Protein AF-A0A850ME07-F1 (afdb_monomer_lite)

pLDDT: mean 73.72, std 20.16, range [36.59, 96.06]

Foldseek 3Di:
DDDPDPFDQDQDDDLDDPVLLVVQFWAPQFDFPPDPSVVVVVVSQVVSLVVLVVVDDPDDQFDDWDADPVDNQKIKTWGADPVRDIDIWIWGHDRPPPLFGIAIGPDDDPPADCHDPPDDDPNPPRVVCRVPRDNVRRDDPSSNSVSVSNSSSCVVSVDDPPPPPPPPPPDD

Sequence (172 aa):
MDEPFNIKFTRGPILGTWDFIMEVPLFLTVARVGKKGWKERLKEELEKIEYLKKLKKENVFFTEIEQDKENPRIFYVKWLSEDGKKNKFLIRLPMRYPFVPPIAEEYYYGKYSFYSYADSGRVACLDKINNRWNKEGRHGIAHFLAMLGYYTALARYSVNIRTKYRRRSKRK

Secondary structure (DSSP, 8-state):
-PPP-------------THHHHHSPPPS----TTSTTHHHHHHHHHHHHHHHHHT-SS--S-SEEEE-SS-TTEEEEEEE-TTS-EEEEEEEPPTTTTSS--EEES-EETTEE---TTSSS--SSHHHHHHHS-TTTT--HHHHHHHHHHHHHHHHHS--------------

Structure (mmCIF, N/CA/C/O backbone):
data_AF-A0A850ME07-F1
#
_entry.id   AF-A0A850ME07-F1
#
loop_
_atom_site.group_PDB
_atom_site.id
_atom_site.type_symbol
_atom_site.label_atom_id
_atom_site.label_alt_id
_atom_site.label_comp_id
_atom_site.label_asym_id
_atom_site.label_entity_id
_atom_site.label_seq_id
_atom_site.pdbx_PDB_ins_code
_atom_site.Cartn_x
_atom_site.Cartn_y
_atom_site.Cartn_z
_atom_site.occupancy
_atom_site.B_iso_or_equiv
_atom_site.auth_seq_id
_atom_site.auth_comp_id
_atom_site.auth_asym_id
_atom_site.auth_atom_id
_atom_site.pdbx_PDB_model_num
ATOM 1 N N . MET A 1 1 ? 19.677 -10.027 -49.580 1.00 42.16 1 MET A N 1
ATOM 2 C CA . MET A 1 1 ? 19.880 -10.765 -48.320 1.00 42.16 1 MET A CA 1
ATOM 3 C C . MET A 1 1 ? 19.452 -9.840 -47.196 1.00 42.16 1 MET A C 1
ATOM 5 O O . MET A 1 1 ? 20.070 -8.797 -47.033 1.00 42.16 1 MET A O 1
ATOM 9 N N . ASP A 1 2 ? 18.331 -10.135 -46.538 1.00 40.94 2 ASP A N 1
ATOM 10 C CA . ASP A 1 2 ? 17.856 -9.365 -45.384 1.00 40.94 2 ASP A CA 1
ATOM 11 C C . ASP A 1 2 ? 18.649 -9.803 -44.139 1.00 40.94 2 ASP A C 1
ATOM 13 O O . ASP A 1 2 ? 18.750 -10.997 -43.860 1.00 40.94 2 ASP A O 1
ATOM 17 N N . GLU A 1 3 ? 19.250 -8.855 -43.415 1.00 42.69 3 GLU A N 1
ATOM 18 C CA . GLU A 1 3 ? 19.951 -9.147 -42.158 1.00 42.69 3 GLU A CA 1
ATOM 19 C C . GLU A 1 3 ? 18.962 -9.675 -41.101 1.00 42.69 3 GLU A C 1
ATOM 21 O O . GLU A 1 3 ? 17.895 -9.077 -40.907 1.00 42.69 3 GLU A O 1
ATOM 26 N N . PRO A 1 4 ? 19.296 -10.759 -40.378 1.00 44.66 4 PRO A N 1
ATOM 27 C CA . PRO A 1 4 ? 18.440 -11.277 -39.324 1.00 44.66 4 PRO A CA 1
ATOM 28 C C . PRO A 1 4 ? 18.314 -10.254 -38.189 1.00 44.66 4 PRO A C 1
ATOM 30 O O . PRO A 1 4 ? 19.298 -9.711 -37.683 1.00 44.66 4 PRO A O 1
ATOM 33 N N . PHE A 1 5 ? 17.071 -9.993 -37.781 1.00 45.09 5 PHE A N 1
ATOM 34 C CA . PHE A 1 5 ? 16.737 -9.148 -36.638 1.00 45.09 5 PHE A CA 1
ATOM 35 C C . PHE A 1 5 ? 17.479 -9.629 -35.387 1.00 45.09 5 PHE A C 1
ATOM 37 O O . PHE A 1 5 ? 17.132 -10.649 -34.796 1.00 45.09 5 PHE A O 1
ATOM 44 N N . ASN A 1 6 ? 18.485 -8.872 -34.950 1.00 37.75 6 ASN A N 1
ATOM 45 C CA . ASN A 1 6 ? 19.241 -9.205 -33.750 1.00 37.75 6 ASN A CA 1
ATOM 46 C C . ASN A 1 6 ? 18.493 -8.685 -32.507 1.00 37.75 6 ASN A C 1
ATOM 48 O O . ASN A 1 6 ? 18.720 -7.568 -32.035 1.00 37.75 6 ASN A O 1
ATOM 52 N N . ILE A 1 7 ? 17.522 -9.466 -32.025 1.00 44.28 7 ILE A N 1
ATOM 53 C CA . ILE A 1 7 ? 16.767 -9.174 -30.800 1.00 44.28 7 ILE A CA 1
ATOM 54 C C . ILE A 1 7 ? 17.599 -9.654 -29.605 1.00 44.28 7 ILE A C 1
ATOM 56 O O . ILE A 1 7 ? 17.664 -10.848 -29.320 1.00 44.28 7 ILE A O 1
ATOM 60 N N . LYS A 1 8 ? 18.223 -8.728 -28.869 1.00 36.62 8 LYS A N 1
ATOM 61 C CA . LYS A 1 8 ? 18.837 -9.048 -27.572 1.00 36.62 8 LYS A CA 1
ATOM 62 C C . LYS A 1 8 ? 17.757 -9.109 -26.492 1.00 36.62 8 LYS A C 1
ATOM 64 O O . LYS A 1 8 ? 17.274 -8.077 -26.032 1.00 36.62 8 LYS A O 1
ATOM 69 N N . PHE A 1 9 ? 17.401 -10.318 -26.068 1.00 42.66 9 PHE A N 1
ATOM 70 C CA . PHE A 1 9 ? 16.590 -10.540 -24.872 1.00 42.66 9 PHE A CA 1
ATOM 71 C C . PHE A 1 9 ? 17.474 -10.425 -23.628 1.00 42.66 9 PHE A C 1
ATOM 73 O O . PHE A 1 9 ? 18.025 -11.410 -23.146 1.00 42.66 9 PHE A O 1
ATOM 80 N N . THR A 1 10 ? 17.622 -9.222 -23.086 1.00 41.44 10 THR A N 1
ATOM 81 C CA . THR A 1 10 ? 18.162 -9.061 -21.732 1.00 41.44 10 THR A CA 1
ATOM 82 C C . THR A 1 10 ? 17.050 -9.363 -20.734 1.00 41.44 10 THR A C 1
ATOM 84 O O . THR A 1 10 ? 16.183 -8.522 -20.496 1.00 41.44 10 THR A O 1
ATOM 87 N N . ARG A 1 11 ? 17.047 -10.576 -20.170 1.00 41.38 11 ARG A N 1
ATOM 88 C CA . ARG A 1 11 ? 16.267 -10.874 -18.964 1.00 41.38 11 ARG A CA 1
ATOM 89 C C . ARG A 1 11 ? 16.916 -10.112 -17.815 1.00 41.38 11 ARG A C 1
ATOM 91 O O . ARG A 1 11 ? 18.077 -10.357 -17.505 1.00 41.38 11 ARG A O 1
ATOM 98 N N . GLY A 1 12 ? 16.207 -9.151 -17.238 1.00 46.88 12 GLY A N 1
ATOM 99 C CA . GLY A 1 12 ? 16.676 -8.545 -15.999 1.00 46.88 12 GLY A CA 1
ATOM 100 C C . GLY A 1 12 ? 16.488 -9.460 -14.795 1.00 46.88 12 GLY A C 1
ATOM 101 O O . GLY A 1 12 ? 15.903 -10.539 -14.936 1.00 46.88 12 GLY A O 1
ATOM 102 N N . PRO A 1 13 ? 16.976 -9.045 -13.616 1.00 45.44 13 PRO A N 1
ATOM 103 C CA . PRO A 1 13 ? 16.799 -9.802 -12.387 1.00 45.44 13 PRO A CA 1
ATOM 104 C C . PRO A 1 13 ? 15.314 -10.065 -12.109 1.00 45.44 13 PRO A C 1
ATOM 106 O O . PRO A 1 13 ? 14.451 -9.205 -12.306 1.00 45.44 13 PRO A O 1
ATOM 109 N N . ILE A 1 14 ? 15.017 -11.281 -11.652 1.00 49.00 14 ILE A N 1
ATOM 110 C CA . ILE A 1 14 ? 13.676 -11.672 -11.220 1.00 49.00 14 ILE A CA 1
ATOM 111 C C . ILE A 1 14 ? 13.391 -10.922 -9.916 1.00 49.00 14 ILE A C 1
ATOM 113 O O . ILE A 1 14 ? 13.929 -11.262 -8.870 1.00 49.00 14 ILE A O 1
ATOM 117 N N . LEU A 1 15 ? 12.550 -9.889 -9.981 1.00 48.41 15 LEU A N 1
ATOM 118 C CA . LEU A 1 15 ? 12.171 -9.074 -8.817 1.00 48.41 15 LEU A CA 1
ATOM 119 C C . LEU A 1 15 ? 11.097 -9.744 -7.926 1.00 48.41 15 LEU A C 1
ATOM 121 O O . LEU A 1 15 ? 10.699 -9.167 -6.918 1.00 48.41 15 LEU A O 1
ATOM 125 N N . GLY A 1 16 ? 10.641 -10.950 -8.289 1.00 51.03 16 GLY A N 1
ATOM 126 C CA . GLY A 1 16 ? 9.691 -11.782 -7.538 1.00 51.03 16 GLY A CA 1
ATOM 127 C C . GLY A 1 16 ? 8.732 -12.558 -8.452 1.00 51.03 16 GLY A C 1
ATOM 128 O O . GLY A 1 16 ? 8.445 -12.125 -9.571 1.00 51.03 16 GLY A O 1
ATOM 129 N N . THR A 1 17 ? 8.234 -13.709 -7.994 1.00 59.34 17 THR A N 1
ATOM 130 C CA . THR A 1 17 ? 7.110 -14.418 -8.632 1.00 59.34 17 THR A CA 1
ATOM 131 C C . THR A 1 17 ? 5.780 -13.815 -8.178 1.00 59.34 17 THR A C 1
ATOM 133 O O . THR A 1 17 ? 5.709 -13.136 -7.155 1.00 59.34 17 THR A O 1
ATOM 136 N N . TRP A 1 18 ? 4.703 -14.035 -8.940 1.00 61.22 18 TRP A N 1
ATOM 137 C CA . TRP A 1 18 ? 3.360 -13.592 -8.534 1.00 61.22 18 TRP A CA 1
ATOM 138 C C . TRP A 1 18 ? 2.947 -14.180 -7.173 1.00 61.22 18 TRP A C 1
ATOM 140 O O . TRP A 1 18 ? 2.211 -13.540 -6.425 1.00 61.22 18 TRP A O 1
ATOM 150 N N . ASP A 1 19 ? 3.479 -15.353 -6.830 1.00 62.22 19 ASP A N 1
ATOM 151 C CA . ASP A 1 19 ? 3.210 -16.066 -5.580 1.00 62.22 19 ASP A CA 1
ATOM 152 C C . ASP A 1 19 ? 3.585 -15.241 -4.341 1.00 62.22 19 ASP A C 1
ATOM 154 O O . ASP A 1 19 ? 2.871 -15.282 -3.346 1.00 62.22 19 ASP A O 1
ATOM 158 N N . PHE A 1 20 ? 4.596 -14.372 -4.442 1.00 65.88 20 PHE A N 1
ATOM 159 C CA . PHE A 1 20 ? 4.983 -13.445 -3.373 1.00 65.88 20 PHE A CA 1
ATOM 160 C C . PHE A 1 20 ? 3.845 -12.498 -2.945 1.00 65.88 20 PHE A C 1
AT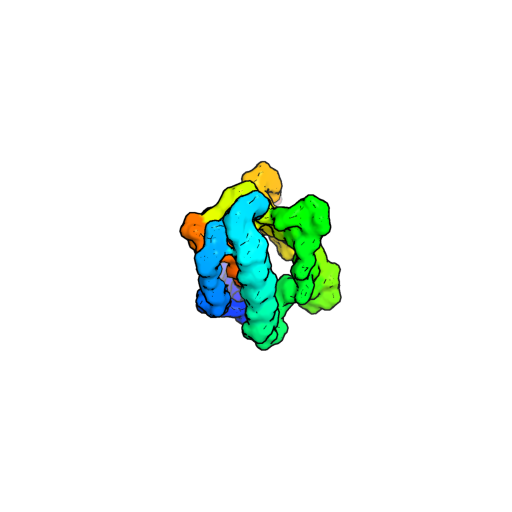OM 162 O O . PHE A 1 20 ? 3.754 -12.090 -1.791 1.00 65.88 20 PHE A O 1
ATOM 169 N N . ILE A 1 21 ? 2.942 -12.138 -3.863 1.00 68.62 21 ILE A N 1
ATOM 170 C CA . ILE A 1 21 ? 1.772 -11.304 -3.538 1.00 68.62 21 ILE A CA 1
ATOM 171 C C . ILE A 1 21 ? 0.756 -12.095 -2.702 1.00 68.62 21 ILE A C 1
ATOM 173 O O . ILE A 1 21 ? 0.038 -11.496 -1.904 1.00 68.62 21 ILE A O 1
ATOM 177 N N . MET A 1 22 ? 0.716 -13.420 -2.869 1.00 71.25 22 MET A N 1
ATOM 178 C CA . MET A 1 22 ? -0.153 -14.334 -2.122 1.00 71.25 22 MET A CA 1
ATOM 179 C C . MET A 1 22 ? 0.424 -14.702 -0.747 1.00 71.25 22 MET A C 1
ATOM 181 O O . MET A 1 22 ? -0.315 -15.197 0.098 1.00 71.25 22 MET A O 1
ATOM 185 N N . GLU A 1 23 ? 1.714 -14.448 -0.504 1.00 81.50 23 GLU A N 1
ATOM 186 C CA . GLU A 1 23 ? 2.346 -14.652 0.807 1.00 81.50 23 GLU A CA 1
ATOM 187 C C . GLU A 1 23 ? 1.898 -13.613 1.840 1.00 81.50 23 GLU A C 1
ATOM 189 O O . GLU A 1 23 ? 1.930 -13.885 3.039 1.00 81.50 23 GLU A O 1
ATOM 194 N N . VAL A 1 24 ? 1.458 -12.427 1.401 1.00 85.75 24 VAL A N 1
ATOM 195 C CA . VAL A 1 24 ? 0.889 -11.428 2.311 1.00 85.75 24 VAL A CA 1
ATOM 196 C C . VAL A 1 24 ? -0.457 -11.949 2.825 1.00 85.75 24 VAL A C 1
ATOM 198 O O . VAL A 1 24 ? -1.367 -12.167 2.023 1.00 85.75 24 VAL A O 1
ATOM 201 N N . PRO A 1 25 ? -0.638 -12.117 4.149 1.00 90.75 25 PRO A N 1
ATOM 202 C CA . PRO A 1 25 ? -1.899 -12.601 4.684 1.00 90.75 25 PRO A CA 1
ATOM 203 C C . PRO A 1 25 ? -3.047 -11.645 4.359 1.00 90.75 25 PRO A C 1
ATOM 205 O O . PRO A 1 25 ? -2.905 -10.419 4.441 1.00 90.75 25 PRO A O 1
ATOM 208 N N . LEU A 1 26 ? -4.215 -12.207 4.055 1.00 93.62 26 LEU A N 1
ATOM 209 C CA . LEU A 1 26 ? -5.429 -11.431 3.824 1.00 93.62 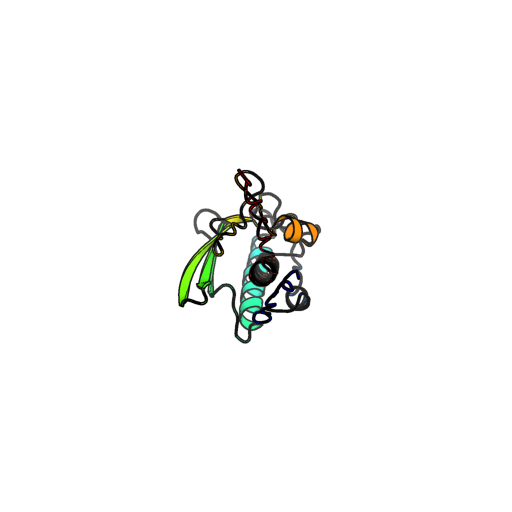26 LEU A CA 1
ATOM 210 C C . LEU A 1 26 ? -5.857 -10.661 5.080 1.00 93.62 26 LEU A C 1
ATOM 212 O O . LEU A 1 26 ? -5.583 -11.049 6.218 1.00 93.62 26 LEU A O 1
ATOM 216 N N . PHE A 1 27 ? -6.542 -9.541 4.868 1.00 94.12 27 PHE A N 1
ATOM 217 C CA . PHE A 1 27 ? -7.110 -8.743 5.950 1.00 94.12 27 PHE A CA 1
ATOM 218 C C . PHE A 1 27 ? -8.375 -9.395 6.502 1.00 94.12 27 PHE A C 1
ATOM 220 O O . PHE A 1 27 ? -9.253 -9.789 5.730 1.00 94.12 27 PHE A O 1
ATOM 227 N N . LEU A 1 28 ? -8.467 -9.469 7.831 1.00 94.69 28 LEU A N 1
ATOM 228 C CA . LEU A 1 28 ? -9.651 -9.978 8.525 1.00 94.69 28 LEU A CA 1
ATOM 229 C C . LEU A 1 28 ? -10.673 -8.856 8.694 1.00 94.69 28 LEU A C 1
ATOM 231 O O . LEU A 1 28 ? -11.848 -9.013 8.363 1.00 94.69 28 LEU A O 1
ATOM 235 N N . THR A 1 29 ? -10.210 -7.691 9.143 1.00 94.00 29 THR A N 1
ATOM 236 C CA . THR A 1 29 ? -11.058 -6.514 9.301 1.00 94.00 29 THR A CA 1
ATOM 237 C C . THR A 1 29 ? -11.322 -5.870 7.943 1.00 94.00 29 THR A C 1
ATOM 239 O O . THR A 1 29 ? -10.391 -5.482 7.237 1.00 94.00 29 THR A O 1
ATOM 242 N N . VAL A 1 30 ? -12.589 -5.676 7.576 1.00 95.50 30 VAL A N 1
ATOM 243 C CA . VAL A 1 30 ? -12.986 -4.924 6.373 1.00 95.50 30 VAL A CA 1
ATOM 244 C C . VAL A 1 30 ? -13.679 -3.636 6.802 1.00 95.50 30 VAL A C 1
ATOM 246 O O . VAL A 1 30 ? -14.859 -3.624 7.139 1.00 95.50 30 VAL A O 1
ATOM 249 N N . ALA A 1 31 ? -12.937 -2.528 6.793 1.00 95.38 31 ALA A N 1
ATOM 250 C CA . ALA A 1 31 ? -13.447 -1.223 7.205 1.00 95.38 31 ALA A CA 1
ATOM 251 C C . ALA A 1 31 ? -12.929 -0.102 6.300 1.00 95.38 31 ALA A C 1
ATOM 253 O O . ALA A 1 31 ? -11.786 -0.122 5.847 1.00 95.38 31 ALA A O 1
ATOM 254 N N . ARG A 1 32 ? -13.780 0.901 6.057 1.00 94.50 32 ARG A N 1
ATOM 255 C CA . ARG A 1 32 ? -13.433 2.106 5.288 1.00 94.50 32 ARG A CA 1
ATOM 256 C C . ARG A 1 32 ? -12.804 3.160 6.195 1.00 94.50 32 ARG A C 1
ATOM 258 O O . ARG A 1 32 ? -13.131 3.233 7.379 1.00 94.50 32 ARG A O 1
ATOM 265 N N . VAL A 1 33 ? -12.002 4.049 5.611 1.00 92.19 33 VAL A N 1
ATOM 266 C CA . VAL A 1 33 ? -11.403 5.187 6.327 1.00 92.19 33 VAL A CA 1
ATOM 267 C C . VAL A 1 33 ? -12.480 6.029 7.017 1.00 92.19 33 VAL A C 1
ATOM 269 O O . VAL A 1 33 ? -13.424 6.485 6.368 1.00 92.19 33 VAL A O 1
ATOM 272 N N . GLY A 1 34 ? -12.336 6.224 8.330 1.00 89.31 34 GLY A N 1
ATOM 273 C CA . GLY A 1 34 ? -13.263 7.009 9.156 1.00 89.31 34 GLY A CA 1
ATOM 274 C C . GLY A 1 34 ? -14.553 6.286 9.566 1.00 89.31 34 GLY A C 1
ATOM 275 O O . GLY A 1 34 ? -15.419 6.898 10.183 1.00 89.31 34 GLY A O 1
ATOM 276 N N . LYS A 1 35 ? -14.717 4.998 9.238 1.00 93.00 35 LYS A N 1
ATOM 277 C CA . LYS A 1 35 ? -15.838 4.176 9.725 1.00 93.00 35 LYS A CA 1
ATOM 278 C C . LYS A 1 35 ? -15.438 3.367 10.962 1.00 93.00 35 LYS A C 1
ATOM 280 O O . LYS A 1 35 ? -14.255 3.232 11.284 1.00 93.00 35 LYS A O 1
ATOM 285 N N . LYS A 1 36 ? -16.438 2.820 11.664 1.00 93.94 36 LYS A N 1
ATOM 286 C CA . LYS A 1 36 ? -16.222 1.878 12.773 1.00 93.94 36 LYS A CA 1
ATOM 287 C C . LYS A 1 36 ? -15.354 0.709 12.279 1.00 93.94 36 LYS A C 1
ATOM 289 O O . LYS A 1 36 ? -15.550 0.240 11.162 1.00 93.94 36 LYS A O 1
ATOM 294 N N . GLY A 1 37 ? -14.365 0.303 13.075 1.00 93.31 37 GLY A N 1
ATOM 295 C CA . GLY A 1 37 ? -13.386 -0.727 12.697 1.00 93.31 37 GLY A CA 1
ATOM 296 C C . GLY A 1 37 ? -12.180 -0.215 11.895 1.00 93.31 37 GLY A C 1
ATOM 297 O O . GLY A 1 37 ? -11.237 -0.966 11.679 1.00 93.31 37 GLY A O 1
ATOM 298 N N . TRP A 1 38 ? -12.129 1.067 11.492 1.00 94.56 38 TRP A N 1
ATOM 299 C CA . TRP A 1 38 ? -10.959 1.587 10.765 1.00 94.56 38 TRP A CA 1
ATOM 300 C C . TRP A 1 38 ? -9.670 1.544 11.591 1.00 94.56 38 TRP A C 1
ATOM 302 O O . TRP A 1 38 ? -8.606 1.298 11.040 1.00 94.56 38 TRP A O 1
ATOM 312 N N . LYS A 1 39 ? -9.748 1.761 12.909 1.00 94.19 39 LYS A N 1
ATOM 313 C CA . LYS A 1 39 ? -8.568 1.693 13.788 1.00 94.19 39 LYS A CA 1
ATOM 314 C C . LYS A 1 39 ? -7.954 0.289 13.808 1.00 94.19 39 LYS A C 1
ATOM 316 O O . LYS A 1 39 ? -6.740 0.155 13.705 1.00 94.19 39 LYS A O 1
ATOM 321 N N . GLU A 1 40 ? -8.794 -0.740 13.890 1.00 96.06 40 GLU A N 1
ATOM 322 C CA . GLU A 1 40 ? -8.381 -2.149 13.826 1.00 96.06 40 GLU A CA 1
ATOM 323 C C . GLU A 1 40 ? -7.815 -2.481 12.448 1.00 96.06 40 GLU A C 1
ATOM 325 O O . GLU A 1 40 ? -6.716 -3.021 12.339 1.00 96.06 40 GLU A O 1
ATOM 330 N N . ARG A 1 41 ? -8.502 -2.036 11.389 1.00 95.69 41 ARG A N 1
ATOM 331 C CA . ARG A 1 41 ? -8.012 -2.171 10.018 1.00 95.69 41 ARG A CA 1
ATOM 332 C C . ARG A 1 41 ? -6.639 -1.529 9.840 1.00 95.69 41 ARG A C 1
ATOM 334 O O . ARG A 1 41 ? -5.754 -2.156 9.279 1.00 95.69 41 ARG A O 1
ATOM 341 N N . LEU A 1 42 ? -6.447 -0.304 10.318 1.00 94.75 42 LEU A N 1
ATOM 342 C CA . LEU A 1 42 ? -5.181 0.417 10.210 1.00 94.75 42 LEU A CA 1
ATOM 343 C C . LEU A 1 42 ? -4.054 -0.304 10.959 1.00 94.75 42 LEU A C 1
ATOM 345 O O . LEU A 1 42 ? -2.936 -0.363 10.456 1.00 94.75 42 LEU A O 1
ATOM 349 N N . LYS A 1 43 ? -4.349 -0.896 12.122 1.00 95.31 43 LYS A N 1
ATOM 350 C CA . LYS A 1 43 ? -3.387 -1.730 12.849 1.00 95.31 43 LYS A CA 1
ATOM 351 C C . LYS A 1 43 ? -2.950 -2.932 12.005 1.00 95.31 43 LYS A C 1
ATOM 353 O O . LYS A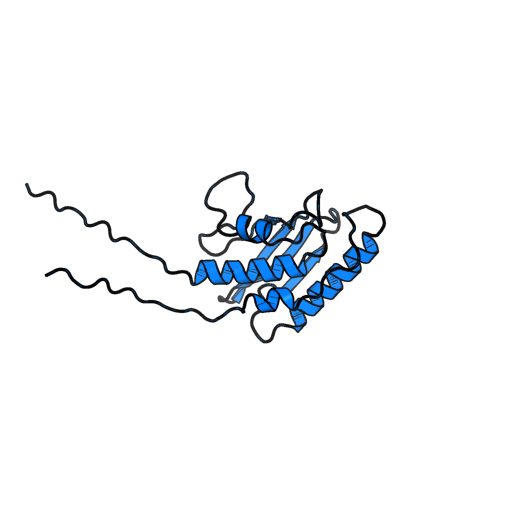 1 43 ? -1.751 -3.159 11.869 1.00 95.31 43 LYS A O 1
ATOM 358 N N . GLU A 1 44 ? -3.898 -3.632 11.379 1.00 95.94 44 GLU A N 1
ATOM 359 C CA . GLU A 1 44 ? -3.582 -4.715 10.438 1.00 95.94 44 GLU A CA 1
ATOM 360 C C . GLU A 1 44 ? -2.785 -4.228 9.217 1.00 95.94 44 GLU A C 1
ATOM 362 O O . GLU A 1 44 ? -1.939 -4.963 8.711 1.00 95.94 44 GLU A O 1
ATOM 367 N N . GLU A 1 45 ? -3.047 -3.012 8.717 1.00 94.56 45 GLU A N 1
ATOM 368 C CA . GLU A 1 45 ? -2.321 -2.455 7.563 1.00 94.56 45 GLU A CA 1
ATOM 369 C C . GLU A 1 45 ? -0.845 -2.285 7.906 1.00 94.56 45 GLU A C 1
ATOM 371 O O . GLU A 1 45 ? 0.015 -2.760 7.165 1.00 94.56 45 GLU A O 1
ATOM 376 N N . LEU A 1 46 ? -0.554 -1.662 9.049 1.00 92.62 46 LEU A N 1
ATOM 377 C CA . LEU A 1 46 ? 0.812 -1.446 9.520 1.00 92.62 46 LEU A CA 1
ATOM 378 C C . LEU A 1 46 ? 1.534 -2.770 9.796 1.00 92.62 46 LEU A C 1
ATOM 380 O O . LEU A 1 46 ? 2.690 -2.926 9.411 1.00 92.62 46 LEU A O 1
ATOM 384 N N . GLU A 1 47 ? 0.843 -3.745 10.391 1.00 93.31 47 GLU A N 1
ATOM 385 C CA . GLU A 1 47 ? 1.391 -5.082 10.635 1.00 93.31 47 GLU A CA 1
ATOM 386 C C . GLU A 1 47 ? 1.770 -5.794 9.328 1.00 93.31 47 GLU A C 1
ATOM 388 O O . GLU A 1 47 ? 2.887 -6.294 9.190 1.00 93.31 47 GLU A O 1
ATOM 393 N N . LYS A 1 48 ? 0.875 -5.797 8.334 1.00 91.81 48 LYS A N 1
ATOM 394 C CA . LYS A 1 48 ? 1.114 -6.459 7.042 1.00 91.81 48 LYS A CA 1
ATOM 395 C C . LYS A 1 48 ? 2.144 -5.721 6.185 1.00 91.81 48 LYS A C 1
ATOM 397 O O . LYS A 1 48 ? 2.875 -6.357 5.430 1.00 91.81 48 LYS A O 1
ATOM 402 N N . ILE A 1 49 ? 2.239 -4.397 6.306 1.00 89.94 49 ILE A N 1
ATOM 403 C CA . ILE A 1 49 ? 3.327 -3.605 5.714 1.00 89.94 49 ILE A CA 1
ATOM 404 C C . ILE A 1 49 ? 4.671 -4.036 6.304 1.00 89.94 49 ILE A C 1
ATOM 406 O O . ILE A 1 49 ? 5.632 -4.238 5.564 1.00 89.94 49 ILE A O 1
ATOM 410 N N . GLU A 1 50 ? 4.750 -4.181 7.625 1.00 88.19 50 GLU A N 1
ATOM 411 C CA . GLU A 1 50 ? 5.982 -4.588 8.296 1.00 88.19 50 GLU A CA 1
ATOM 412 C C . GLU A 1 50 ? 6.345 -6.040 7.963 1.00 88.19 50 GLU A C 1
ATOM 414 O O . GLU A 1 50 ? 7.505 -6.354 7.701 1.00 88.19 50 GLU A O 1
ATOM 419 N N . TYR A 1 51 ? 5.346 -6.919 7.864 1.00 87.88 51 TYR A N 1
ATOM 420 C CA . TYR A 1 51 ? 5.524 -8.275 7.352 1.00 87.88 51 TYR A CA 1
ATOM 421 C C . TYR A 1 51 ? 6.094 -8.277 5.928 1.00 87.88 51 TYR A C 1
ATOM 423 O O . TYR A 1 51 ? 7.070 -8.971 5.651 1.00 87.88 51 TYR A O 1
ATOM 431 N N . LEU A 1 52 ? 5.558 -7.434 5.041 1.00 84.56 52 LEU A N 1
ATOM 432 C CA . LEU A 1 52 ? 6.048 -7.293 3.671 1.00 84.56 52 LEU A CA 1
ATOM 433 C C . LEU A 1 52 ? 7.504 -6.801 3.604 1.00 84.56 52 LEU A C 1
ATOM 435 O O . LEU A 1 52 ? 8.239 -7.205 2.701 1.00 84.56 52 LEU A O 1
ATOM 439 N N . LYS A 1 53 ? 7.943 -5.954 4.547 1.00 81.88 53 LYS A N 1
ATOM 440 C CA . LYS A 1 53 ? 9.363 -5.581 4.671 1.00 81.88 53 LYS A CA 1
ATOM 441 C C . LYS A 1 53 ? 10.221 -6.778 5.085 1.00 81.88 53 LYS A C 1
ATOM 443 O O . LYS A 1 53 ? 11.285 -6.975 4.510 1.00 81.88 53 LYS A O 1
ATOM 448 N N . LYS A 1 54 ? 9.756 -7.585 6.046 1.00 80.75 54 LYS A N 1
ATOM 449 C CA . LYS A 1 54 ? 10.484 -8.757 6.571 1.00 80.75 54 LYS A CA 1
ATOM 450 C C . LYS A 1 54 ? 10.590 -9.909 5.580 1.00 80.75 54 LYS A C 1
ATOM 452 O O . LYS A 1 54 ? 11.616 -10.578 5.548 1.00 80.75 54 LYS A O 1
ATOM 457 N N . LEU A 1 55 ? 9.560 -10.124 4.761 1.00 74.94 55 LEU A N 1
ATOM 458 C CA . LEU A 1 55 ? 9.582 -11.136 3.701 1.00 74.94 55 LEU A CA 1
ATOM 459 C C . LEU A 1 55 ? 10.732 -10.921 2.706 1.00 74.94 55 LEU A C 1
ATOM 461 O O . LEU A 1 55 ? 11.138 -11.839 1.996 1.00 74.94 55 LEU A O 1
ATOM 465 N N . LYS A 1 56 ? 11.285 -9.710 2.641 1.00 65.12 56 LYS A N 1
ATOM 466 C CA . LYS A 1 56 ? 12.299 -9.367 1.660 1.00 65.12 56 LYS A CA 1
ATOM 467 C C . LYS A 1 56 ? 13.707 -9.644 2.148 1.00 65.12 56 LYS A C 1
ATOM 469 O O . LYS A 1 56 ? 14.388 -8.797 2.715 1.00 65.12 56 LYS A O 1
ATOM 474 N N . LYS A 1 57 ? 14.176 -10.816 1.733 1.00 52.56 57 LYS A N 1
ATOM 475 C CA . LYS A 1 57 ? 15.557 -10.999 1.295 1.00 52.56 57 LYS A CA 1
ATOM 476 C C . LYS A 1 57 ? 15.767 -10.142 0.024 1.00 52.56 57 LYS A C 1
ATOM 478 O O . LYS A 1 57 ? 15.204 -10.414 -1.029 1.00 52.56 57 LYS A O 1
ATOM 483 N N . GLU A 1 58 ? 16.508 -9.046 0.170 1.00 46.88 58 GLU A N 1
ATOM 484 C CA . GLU A 1 58 ? 17.290 -8.341 -0.869 1.00 46.88 58 GLU A CA 1
ATOM 485 C C . GLU A 1 58 ? 16.658 -7.301 -1.825 1.00 46.88 58 GLU A C 1
ATOM 487 O O . GLU A 1 58 ? 17.416 -6.466 -2.300 1.00 46.88 58 GLU A O 1
ATOM 492 N N . ASN A 1 59 ? 15.342 -7.203 -2.081 1.00 54.44 59 ASN A N 1
ATOM 493 C CA . ASN A 1 59 ? 14.833 -6.206 -3.065 1.00 54.44 59 ASN A CA 1
ATOM 494 C C . ASN A 1 59 ? 13.539 -5.474 -2.652 1.00 54.44 59 ASN A C 1
ATOM 496 O O . ASN A 1 59 ? 12.453 -5.661 -3.225 1.00 54.44 59 ASN A O 1
ATOM 500 N N . VAL A 1 60 ? 13.614 -4.604 -1.635 1.00 55.41 60 VAL A N 1
ATOM 501 C CA . VAL A 1 60 ? 12.463 -3.777 -1.231 1.00 55.41 60 VAL A CA 1
ATOM 502 C C . VAL A 1 60 ? 12.238 -2.590 -2.159 1.00 55.41 60 VAL A C 1
ATOM 504 O O . VAL A 1 60 ? 12.996 -1.635 -2.183 1.00 55.41 60 VAL A O 1
ATOM 507 N N . PHE A 1 61 ? 11.105 -2.636 -2.862 1.00 66.19 61 PHE A N 1
ATOM 508 C CA . PHE A 1 61 ? 10.525 -1.543 -3.634 1.00 66.19 61 PHE A CA 1
ATOM 509 C C . PHE A 1 61 ? 10.210 -0.273 -2.804 1.00 66.19 61 PHE A C 1
ATOM 511 O O . PHE A 1 61 ? 9.923 0.766 -3.376 1.00 66.19 61 PHE A O 1
ATOM 518 N N . PHE A 1 62 ? 10.243 -0.328 -1.469 1.00 79.12 62 PHE A N 1
ATOM 519 C CA . PHE A 1 62 ? 10.014 0.804 -0.567 1.00 79.12 62 PHE A CA 1
ATOM 520 C C . PHE A 1 62 ? 10.815 0.651 0.731 1.00 79.12 62 PHE A C 1
ATOM 522 O O . PHE A 1 62 ? 11.044 -0.453 1.194 1.00 79.12 62 PHE A O 1
ATOM 529 N N . THR A 1 63 ? 11.255 1.737 1.347 1.00 80.81 63 THR A N 1
ATOM 530 C CA . THR A 1 63 ? 12.016 1.699 2.607 1.00 80.81 63 THR A CA 1
ATOM 531 C C . THR A 1 63 ? 11.129 2.054 3.791 1.00 80.81 63 THR A C 1
ATOM 533 O O . THR A 1 63 ? 11.088 1.351 4.798 1.00 80.81 63 THR A O 1
ATOM 536 N N . GLU A 1 64 ? 10.359 3.127 3.647 1.00 86.88 64 GLU A N 1
ATOM 537 C CA . GLU A 1 64 ? 9.534 3.693 4.707 1.00 86.88 64 GLU A CA 1
ATOM 538 C C . GLU A 1 64 ? 8.160 4.040 4.151 1.00 86.88 64 GLU A C 1
ATOM 540 O O . GLU A 1 64 ? 8.023 4.439 2.990 1.00 86.88 64 GLU A O 1
ATOM 545 N N . ILE A 1 65 ? 7.147 3.896 4.999 1.00 90.81 65 ILE A N 1
ATOM 546 C CA . ILE A 1 65 ? 5.795 4.360 4.724 1.00 90.81 65 ILE A CA 1
ATOM 547 C C . ILE A 1 65 ? 5.259 5.078 5.954 1.00 90.81 65 ILE A C 1
ATOM 549 O O . ILE A 1 65 ? 5.348 4.568 7.068 1.00 90.81 65 ILE A O 1
ATOM 553 N N . GLU A 1 66 ? 4.718 6.267 5.738 1.00 92.19 66 GLU A N 1
ATOM 554 C CA . GLU A 1 66 ? 4.202 7.139 6.788 1.00 92.19 66 GLU A CA 1
ATOM 555 C C . GLU A 1 66 ? 2.817 7.637 6.384 1.00 92.19 66 GLU A C 1
ATOM 557 O O . GLU A 1 66 ? 2.616 8.082 5.255 1.00 92.19 66 GLU A O 1
ATOM 562 N N . GLN A 1 67 ? 1.852 7.559 7.297 1.00 93.25 67 GLN A N 1
ATOM 563 C CA . GLN A 1 67 ? 0.535 8.148 7.081 1.00 93.25 67 GLN A CA 1
ATOM 564 C C . GLN A 1 67 ? 0.612 9.666 7.268 1.00 93.25 67 GLN A C 1
ATOM 566 O O . GLN A 1 67 ? 1.271 10.152 8.188 1.00 93.25 67 GLN A O 1
ATOM 571 N N . ASP A 1 68 ? -0.076 10.409 6.409 1.00 93.50 68 ASP A N 1
ATOM 572 C CA . ASP A 1 68 ? -0.213 11.852 6.553 1.00 93.50 68 ASP A CA 1
ATOM 573 C C . ASP A 1 68 ? -0.997 12.204 7.832 1.00 93.50 68 ASP A C 1
ATOM 575 O O . ASP A 1 68 ? -1.975 11.539 8.190 1.00 93.50 68 ASP A O 1
ATOM 579 N N . LYS A 1 69 ? -0.538 13.241 8.543 1.00 90.81 69 LYS A N 1
ATOM 580 C CA . LYS A 1 69 ? -1.098 13.645 9.842 1.00 90.81 69 LYS A CA 1
ATOM 581 C C . LYS A 1 69 ? -2.458 14.330 9.712 1.00 90.81 69 LYS A C 1
ATOM 583 O O . LYS A 1 69 ? -3.267 14.236 10.630 1.00 90.81 69 LYS A O 1
ATOM 588 N N . GLU A 1 70 ? -2.699 15.013 8.599 1.00 92.50 70 GLU A N 1
ATOM 589 C CA . GLU A 1 70 ? -3.915 15.790 8.355 1.00 92.50 70 GLU A CA 1
ATOM 590 C C . GLU A 1 70 ? -4.943 14.962 7.582 1.00 92.50 70 GLU A C 1
ATOM 592 O O . GLU A 1 70 ? -6.147 15.037 7.837 1.00 92.50 70 GLU A O 1
ATOM 597 N N . ASN A 1 71 ? -4.473 14.118 6.661 1.00 92.44 71 ASN A N 1
ATOM 598 C CA . ASN A 1 71 ? -5.317 13.310 5.803 1.00 92.44 71 ASN A CA 1
ATOM 599 C C . ASN A 1 71 ? -5.058 11.805 5.986 1.00 92.44 71 ASN A C 1
ATOM 601 O O . ASN A 1 71 ? -4.161 11.243 5.354 1.00 92.44 71 ASN A O 1
ATOM 605 N N . PRO A 1 72 ? -5.929 11.074 6.709 1.00 92.19 72 PRO A N 1
ATOM 606 C CA . PRO A 1 72 ? -5.733 9.649 6.981 1.00 92.19 72 PRO A CA 1
ATOM 607 C C . PRO A 1 72 ? -5.823 8.752 5.733 1.00 92.19 72 PRO A C 1
ATOM 609 O O . PRO A 1 72 ? -5.674 7.533 5.833 1.00 92.19 72 PRO A O 1
ATOM 612 N N . ARG A 1 73 ? -6.111 9.316 4.555 1.00 93.56 73 ARG A N 1
ATOM 613 C CA . ARG A 1 73 ? -6.137 8.601 3.273 1.00 93.56 73 ARG A CA 1
ATOM 614 C C . ARG A 1 73 ? -4.836 8.707 2.499 1.00 93.56 73 ARG A C 1
ATOM 616 O O . ARG A 1 73 ? -4.735 8.067 1.457 1.00 93.56 73 ARG A O 1
ATOM 623 N N . ILE A 1 74 ? -3.894 9.524 2.946 1.00 93.69 74 ILE A N 1
ATOM 624 C CA . ILE A 1 74 ? -2.630 9.732 2.254 1.00 93.69 74 ILE A CA 1
ATOM 625 C C . ILE A 1 74 ? -1.537 9.003 3.025 1.00 93.69 74 ILE A C 1
ATOM 627 O O . ILE A 1 74 ? -1.435 9.108 4.245 1.00 93.69 74 ILE A O 1
ATOM 631 N N . PHE A 1 75 ? -0.737 8.243 2.289 1.00 94.19 75 PHE A N 1
ATOM 632 C CA . PHE A 1 75 ? 0.445 7.566 2.796 1.00 94.19 75 PHE A CA 1
ATOM 633 C C . PHE A 1 75 ? 1.628 7.950 1.923 1.00 94.19 75 PHE A C 1
ATOM 635 O O . PHE A 1 75 ? 1.604 7.748 0.713 1.00 94.19 75 PHE A O 1
ATOM 642 N N . TYR A 1 76 ? 2.676 8.489 2.523 1.00 93.06 76 TYR A N 1
ATOM 643 C CA . TYR A 1 76 ? 3.923 8.760 1.833 1.00 93.06 76 TYR A CA 1
ATOM 644 C C . TYR A 1 76 ? 4.796 7.525 1.852 1.00 93.06 76 TYR A C 1
ATOM 646 O O . TYR A 1 76 ? 5.046 6.959 2.912 1.00 93.06 76 TYR A O 1
ATOM 654 N N . VAL A 1 77 ? 5.297 7.142 0.685 1.00 90.81 77 VAL A N 1
ATOM 655 C CA . VAL A 1 77 ? 6.189 6.002 0.524 1.00 90.81 77 VAL A CA 1
ATOM 656 C C . VAL A 1 77 ? 7.532 6.506 0.031 1.00 90.81 77 VAL A C 1
ATOM 658 O O . VAL A 1 77 ? 7.629 7.147 -1.017 1.00 90.81 77 VAL A O 1
ATOM 661 N N . LYS A 1 78 ? 8.580 6.220 0.797 1.00 88.94 78 LYS A N 1
ATOM 662 C CA . LYS A 1 78 ? 9.965 6.438 0.379 1.00 88.94 78 LYS A CA 1
ATOM 663 C C . LYS A 1 78 ? 10.495 5.143 -0.210 1.00 88.94 78 LYS A C 1
ATOM 665 O O . LYS A 1 78 ? 10.188 4.062 0.291 1.00 88.94 78 LYS A O 1
ATOM 670 N N . TRP A 1 79 ? 11.303 5.244 -1.253 1.00 83.06 79 TRP A N 1
ATOM 671 C CA . TRP A 1 79 ? 11.961 4.092 -1.849 1.00 83.06 79 TRP A CA 1
ATOM 672 C C . TRP A 1 79 ? 13.337 4.437 -2.396 1.00 83.06 79 TRP A C 1
ATOM 674 O O . TRP A 1 79 ? 13.632 5.593 -2.703 1.00 83.06 79 TRP A O 1
ATOM 684 N N . LEU A 1 80 ? 14.185 3.419 -2.501 1.00 77.75 80 LEU A N 1
ATOM 685 C CA . LEU A 1 80 ? 15.515 3.543 -3.072 1.00 77.75 80 LEU A CA 1
ATOM 686 C C . LEU A 1 80 ? 15.478 3.015 -4.506 1.00 77.75 80 LEU A C 1
ATOM 688 O O . LEU A 1 80 ? 15.112 1.866 -4.745 1.00 77.75 80 LEU A O 1
ATOM 692 N N . SER A 1 81 ? 15.834 3.868 -5.460 1.00 71.94 81 SER A N 1
ATOM 693 C CA . SER A 1 81 ? 16.120 3.413 -6.822 1.00 71.94 81 SER A CA 1
ATOM 694 C C . SER A 1 81 ? 17.447 2.657 -6.869 1.00 71.94 81 SER A C 1
ATOM 696 O O . SER A 1 81 ? 18.274 2.778 -5.968 1.00 71.94 81 SER A O 1
ATOM 698 N N . GLU A 1 82 ? 17.675 1.906 -7.941 1.00 67.31 82 GLU A N 1
ATOM 699 C CA . GLU A 1 82 ? 18.931 1.169 -8.135 1.00 67.31 82 GLU A CA 1
ATOM 700 C C . GLU A 1 82 ? 20.161 2.067 -8.220 1.00 67.31 82 GLU A C 1
ATOM 702 O O . GLU A 1 82 ? 21.231 1.675 -7.772 1.00 67.31 82 GLU A O 1
ATOM 707 N N . ASP A 1 83 ? 19.992 3.296 -8.711 1.00 71.25 83 ASP A N 1
ATOM 708 C CA . ASP A 1 83 ? 21.047 4.313 -8.734 1.00 71.25 83 ASP A CA 1
ATOM 709 C C . ASP A 1 83 ? 21.366 4.858 -7.324 1.00 71.25 83 ASP A C 1
ATOM 711 O O . ASP A 1 83 ? 22.050 5.870 -7.180 1.00 71.25 83 ASP A O 1
ATOM 715 N N . GLY A 1 84 ? 20.790 4.270 -6.268 1.00 74.25 84 GLY A N 1
ATOM 716 C CA . GLY A 1 84 ? 20.924 4.722 -4.885 1.00 74.25 84 GLY A CA 1
ATOM 717 C C . GLY A 1 84 ? 20.172 6.020 -4.579 1.00 74.25 84 GLY A C 1
ATOM 718 O O . GLY A 1 84 ? 20.278 6.549 -3.472 1.00 74.25 84 GLY A O 1
ATOM 719 N N . LYS A 1 85 ? 19.390 6.561 -5.526 1.00 78.75 85 LYS A N 1
ATOM 720 C CA . LYS A 1 85 ? 18.617 7.788 -5.293 1.00 78.75 85 LYS A CA 1
ATOM 721 C C . LYS A 1 85 ? 17.376 7.479 -4.472 1.00 78.75 85 LYS A C 1
ATOM 723 O O . LYS A 1 85 ? 16.598 6.585 -4.824 1.00 78.75 85 LYS A O 1
ATOM 728 N N . LYS A 1 86 ? 17.185 8.255 -3.405 1.00 82.06 86 LYS A N 1
ATOM 729 C CA . LYS A 1 86 ? 15.968 8.249 -2.594 1.00 82.06 86 LYS A CA 1
ATOM 730 C C . LYS A 1 86 ? 14.868 8.973 -3.356 1.00 82.06 86 LYS A C 1
ATOM 732 O O . LYS A 1 86 ? 15.007 10.146 -3.683 1.00 82.06 86 LYS A O 1
ATOM 737 N N . ASN A 1 87 ? 13.780 8.269 -3.606 1.00 83.62 87 ASN A N 1
ATOM 738 C CA . ASN A 1 87 ? 12.589 8.7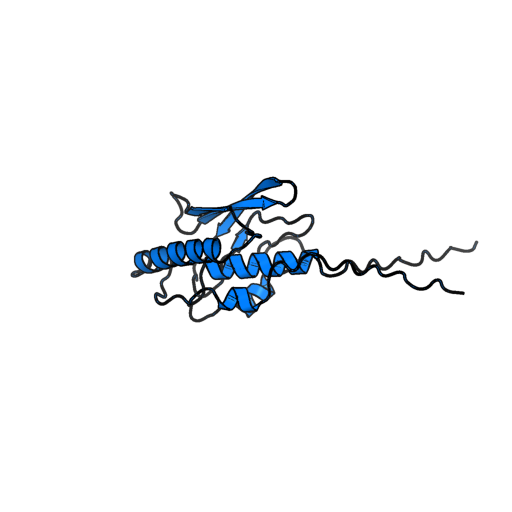98 -4.244 1.00 83.62 87 ASN A CA 1
ATOM 739 C C . ASN A 1 87 ? 11.417 8.717 -3.269 1.00 83.62 87 ASN A C 1
ATOM 741 O O . ASN A 1 87 ? 11.403 7.906 -2.339 1.00 83.62 87 ASN A O 1
ATOM 745 N N . LYS A 1 88 ? 10.418 9.561 -3.498 1.00 87.25 88 LYS A N 1
ATOM 746 C CA . LYS A 1 88 ? 9.186 9.597 -2.720 1.00 87.25 88 LYS A CA 1
ATOM 747 C C . LYS A 1 88 ? 8.015 9.592 -3.688 1.00 87.25 88 LYS A C 1
ATOM 749 O O . LYS A 1 88 ? 8.077 10.246 -4.720 1.00 87.25 88 LYS A O 1
ATOM 754 N N . PHE A 1 89 ? 6.981 8.843 -3.350 1.00 86.88 89 PHE A N 1
ATOM 755 C CA . PHE A 1 89 ? 5.683 8.913 -4.005 1.00 86.88 89 PHE A CA 1
ATOM 756 C C . PHE A 1 89 ? 4.602 8.833 -2.932 1.00 86.88 89 PHE A C 1
ATOM 758 O O . PHE A 1 89 ? 4.892 8.533 -1.766 1.00 86.88 89 PHE A O 1
ATOM 765 N N . LEU A 1 90 ? 3.360 9.120 -3.297 1.00 89.50 90 LEU A N 1
ATOM 766 C CA . LEU A 1 90 ? 2.249 9.048 -2.358 1.00 89.50 90 LEU A CA 1
ATOM 767 C C . LEU A 1 90 ? 1.233 8.003 -2.802 1.00 89.50 90 LEU A C 1
ATOM 769 O O . LEU A 1 90 ? 0.982 7.790 -3.985 1.00 89.50 90 LEU A O 1
ATOM 773 N N . ILE A 1 91 ? 0.640 7.338 -1.825 1.00 91.38 91 ILE A N 1
ATOM 774 C CA . ILE A 1 91 ? -0.477 6.427 -1.993 1.00 91.38 91 ILE A CA 1
ATOM 775 C C . ILE A 1 91 ? -1.714 7.125 -1.451 1.00 91.38 91 ILE A C 1
ATOM 777 O O . ILE A 1 91 ? -1.783 7.462 -0.269 1.00 91.38 91 ILE A O 1
ATOM 781 N N . ARG A 1 92 ? -2.715 7.307 -2.310 1.00 91.94 92 ARG A N 1
ATOM 782 C CA . ARG A 1 92 ? -4.024 7.832 -1.932 1.00 91.94 92 ARG A CA 1
ATOM 783 C C . ARG A 1 92 ? -5.042 6.703 -1.849 1.00 91.94 92 ARG A C 1
ATOM 785 O O . ARG A 1 92 ? -5.285 5.987 -2.821 1.00 91.94 92 ARG A O 1
ATOM 792 N N . LEU A 1 93 ? -5.689 6.577 -0.695 1.00 93.69 93 LEU A N 1
ATOM 793 C CA . LEU A 1 93 ? -6.808 5.664 -0.493 1.00 93.69 93 LEU A CA 1
ATOM 794 C C . LEU A 1 93 ? -8.092 6.275 -1.082 1.00 93.69 93 LEU A C 1
ATOM 796 O O . LEU A 1 93 ? -8.509 7.356 -0.647 1.00 93.69 93 LEU A O 1
ATOM 800 N N . PRO A 1 94 ? -8.761 5.611 -2.044 1.00 91.69 94 PRO A N 1
ATOM 801 C CA . PRO A 1 94 ? -10.023 6.104 -2.578 1.00 91.69 94 PRO A CA 1
ATOM 802 C C . PRO A 1 94 ? -11.126 6.067 -1.516 1.00 91.69 94 PRO A C 1
ATOM 804 O O . PRO A 1 94 ? -11.088 5.287 -0.566 1.00 91.69 94 PRO A O 1
ATOM 807 N N . MET A 1 95 ? -12.195 6.840 -1.729 1.00 90.69 95 MET A N 1
ATOM 808 C CA . MET A 1 95 ? -13.388 6.823 -0.867 1.00 90.69 95 MET A CA 1
ATOM 809 C C . MET A 1 95 ? -13.922 5.401 -0.628 1.00 90.69 95 MET A C 1
ATOM 811 O O . MET A 1 95 ? -14.399 5.093 0.465 1.00 90.69 95 MET A O 1
ATOM 815 N N . ARG A 1 96 ? -13.860 4.538 -1.650 1.00 93.00 96 ARG A N 1
ATOM 816 C CA . ARG A 1 96 ? -14.353 3.151 -1.619 1.00 93.00 96 ARG A CA 1
ATOM 817 C C . ARG A 1 96 ? -13.322 2.133 -1.117 1.00 93.00 96 ARG A C 1
ATOM 819 O O . ARG A 1 96 ? -13.603 0.942 -1.167 1.00 93.00 96 ARG A O 1
ATOM 826 N N . TYR A 1 97 ? -12.160 2.562 -0.635 1.00 94.38 97 TYR A N 1
ATOM 827 C CA . TYR A 1 97 ? -11.192 1.666 -0.004 1.00 94.38 97 TYR A CA 1
ATOM 828 C C . TYR A 1 97 ? -11.827 0.930 1.193 1.00 94.38 97 TYR A C 1
ATOM 830 O O . TYR A 1 97 ? -12.512 1.600 1.974 1.00 94.38 97 TYR A O 1
ATOM 838 N N . PRO A 1 98 ? -11.631 -0.396 1.368 1.00 95.38 98 PRO A N 1
ATOM 839 C CA . PRO A 1 98 ? -10.685 -1.277 0.663 1.00 95.38 98 PRO A CA 1
ATOM 840 C C . PRO A 1 98 ? -11.242 -2.025 -0.563 1.00 95.38 98 PRO A C 1
ATOM 842 O O . PRO A 1 98 ? -10.559 -2.875 -1.121 1.00 95.38 98 PRO A O 1
ATOM 845 N N . PHE A 1 99 ? -12.456 -1.731 -1.028 1.00 94.94 99 PHE A N 1
ATOM 846 C CA . PHE A 1 99 ? -13.077 -2.439 -2.164 1.00 94.94 99 PHE A CA 1
ATOM 847 C C . PHE A 1 99 ? -12.469 -2.069 -3.531 1.00 94.94 99 PHE A C 1
ATOM 849 O O . PHE A 1 99 ? -12.637 -2.778 -4.525 1.00 94.94 99 PHE A O 1
ATOM 856 N N . VAL A 1 100 ? -11.761 -0.942 -3.580 1.00 91.94 100 VAL A N 1
ATOM 857 C CA . VAL A 1 100 ? -11.029 -0.428 -4.744 1.00 91.94 100 VAL A CA 1
ATOM 858 C C . VAL A 1 100 ? -9.569 -0.241 -4.323 1.00 91.94 100 VAL A C 1
ATOM 860 O O . VAL A 1 100 ? -9.348 0.209 -3.191 1.00 91.94 100 VAL A O 1
ATOM 863 N N . PRO A 1 101 ? -8.587 -0.579 -5.184 1.00 92.31 101 PRO A N 1
ATOM 864 C CA . PRO A 1 101 ? -7.179 -0.421 -4.846 1.00 92.31 101 PRO A CA 1
ATOM 865 C C . PRO A 1 101 ? -6.819 1.043 -4.562 1.00 92.31 101 PRO A C 1
ATOM 867 O O . PRO A 1 101 ? -7.471 1.955 -5.081 1.00 92.31 101 PRO A O 1
ATOM 870 N N . PRO A 1 102 ? -5.760 1.281 -3.775 1.00 91.94 102 PRO A N 1
ATOM 871 C CA . PRO A 1 102 ? -5.129 2.589 -3.687 1.00 91.94 102 PRO A CA 1
ATOM 872 C C . PRO A 1 102 ? -4.648 3.114 -5.047 1.00 91.94 102 PRO A C 1
ATOM 874 O O . PRO A 1 102 ? -4.493 2.362 -6.010 1.00 91.94 102 PRO A O 1
ATOM 877 N N . ILE A 1 103 ? -4.374 4.415 -5.103 1.00 87.19 103 ILE A N 1
ATOM 878 C CA . ILE A 1 103 ? -3.773 5.084 -6.259 1.00 87.19 103 ILE A CA 1
ATOM 879 C C . ILE A 1 103 ? -2.361 5.510 -5.867 1.00 87.19 103 ILE A C 1
ATOM 881 O O . ILE A 1 103 ? -2.192 6.160 -4.838 1.00 87.19 103 ILE A O 1
ATOM 885 N N . ALA A 1 104 ? -1.364 5.146 -6.673 1.00 85.81 104 ALA A N 1
ATOM 886 C CA . ALA A 1 104 ? -0.006 5.656 -6.530 1.00 85.81 104 ALA A CA 1
ATOM 887 C C . ALA A 1 104 ? 0.126 6.934 -7.363 1.00 85.81 104 ALA A C 1
ATOM 889 O O . ALA A 1 104 ? 0.068 6.893 -8.590 1.00 85.81 104 ALA A O 1
ATOM 890 N N . GLU A 1 105 ? 0.275 8.065 -6.691 1.00 81.81 105 GLU A N 1
ATOM 891 C CA . GLU A 1 105 ? 0.541 9.355 -7.314 1.00 81.81 105 GLU A CA 1
ATOM 892 C C . GLU A 1 105 ? 2.011 9.711 -7.181 1.00 81.81 105 GLU A C 1
ATOM 894 O O . GLU A 1 105 ? 2.705 9.247 -6.278 1.00 81.81 105 GLU A O 1
ATOM 89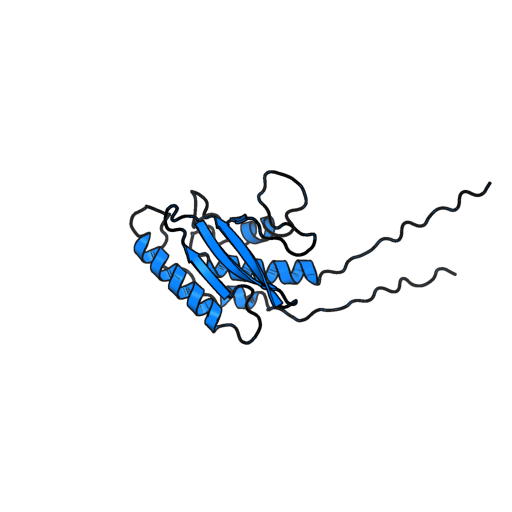9 N N . GLU A 1 106 ? 2.482 10.516 -8.126 1.00 74.81 106 GLU A N 1
ATOM 900 C CA . GLU A 1 106 ? 3.888 10.903 -8.283 1.00 74.81 106 GLU A CA 1
ATOM 901 C C . GLU A 1 106 ? 4.841 9.705 -8.399 1.00 74.81 106 GLU A C 1
ATOM 903 O O . GLU A 1 106 ? 6.051 9.809 -8.198 1.00 74.81 106 GLU A O 1
ATOM 908 N N . TYR A 1 107 ? 4.294 8.541 -8.750 1.00 73.69 107 TYR A N 1
ATOM 909 C CA . TYR A 1 107 ? 5.068 7.338 -8.935 1.00 73.69 107 TYR A CA 1
ATOM 910 C C . TYR A 1 107 ? 5.528 7.217 -10.393 1.00 73.69 107 TYR A C 1
ATOM 912 O O . TYR A 1 107 ? 4.774 6.812 -11.287 1.00 73.69 107 TYR A O 1
ATOM 920 N N . TYR A 1 108 ? 6.789 7.591 -10.610 1.00 68.56 108 TYR A N 1
ATOM 921 C CA . TYR A 1 108 ? 7.457 7.571 -11.907 1.00 68.56 108 TYR A CA 1
ATOM 922 C C . TYR A 1 108 ? 8.583 6.537 -11.915 1.00 68.56 108 TYR A C 1
ATOM 924 O O . TYR A 1 108 ? 9.447 6.534 -11.037 1.00 68.56 108 TYR A O 1
ATOM 932 N N . TYR A 1 109 ? 8.607 5.689 -12.944 1.00 61.09 109 TYR A N 1
ATOM 933 C CA . TYR A 1 109 ? 9.736 4.802 -13.219 1.00 61.09 109 TYR A CA 1
ATOM 934 C C . TYR A 1 109 ? 10.255 5.044 -14.642 1.00 61.09 109 TYR A C 1
ATOM 936 O O . TYR A 1 109 ? 9.709 4.540 -15.630 1.00 61.09 109 TYR A O 1
ATOM 944 N N . GLY A 1 110 ? 11.308 5.856 -14.766 1.00 64.19 110 GLY A N 1
ATOM 945 C CA . GLY A 1 110 ? 11.825 6.303 -16.061 1.00 64.19 110 GLY A CA 1
ATOM 946 C C . GLY A 1 110 ? 10.772 7.096 -16.845 1.00 64.19 110 GLY A C 1
ATOM 947 O O . GLY A 1 110 ? 10.324 8.143 -16.395 1.00 64.19 110 GLY A O 1
ATOM 948 N N . LYS A 1 111 ? 10.366 6.586 -18.017 1.00 54.19 111 LYS A N 1
ATOM 949 C CA . LYS A 1 111 ? 9.318 7.187 -18.871 1.00 54.19 111 LYS A CA 1
ATOM 950 C C . LYS A 1 111 ? 7.892 6.721 -18.548 1.00 54.19 111 LYS A C 1
ATOM 952 O O . LYS A 1 111 ? 6.959 7.142 -19.225 1.00 54.19 111 LYS A O 1
ATOM 957 N N . TYR A 1 112 ? 7.731 5.779 -17.619 1.00 57.41 112 TYR A N 1
ATOM 958 C CA . TYR A 1 112 ? 6.433 5.201 -17.291 1.00 57.41 112 TYR A CA 1
ATOM 959 C C . TYR A 1 112 ? 5.848 5.917 -16.076 1.00 57.41 112 TYR A C 1
ATOM 961 O O . TYR A 1 112 ? 6.445 5.908 -14.997 1.00 57.41 112 TYR A O 1
ATOM 969 N N . SER A 1 113 ? 4.679 6.525 -16.264 1.00 54.97 113 SER A N 1
ATOM 970 C CA . SER A 1 113 ? 3.814 6.971 -15.181 1.00 54.97 113 SER A CA 1
ATOM 971 C C . SER A 1 113 ? 2.829 5.847 -14.850 1.00 54.97 113 SER A C 1
ATOM 973 O O . SER A 1 113 ? 2.241 5.212 -15.727 1.00 54.97 113 SER A O 1
ATOM 975 N N . PHE A 1 114 ? 2.642 5.577 -13.563 1.00 59.16 114 PHE A N 1
ATOM 976 C CA . PHE A 1 114 ? 1.616 4.646 -13.081 1.00 59.16 114 PHE A CA 1
ATOM 977 C C . PHE A 1 114 ? 0.371 5.416 -12.609 1.00 59.16 114 PHE A C 1
ATOM 979 O O . PHE A 1 114 ? -0.262 5.038 -11.627 1.00 59.16 114 PHE A O 1
ATOM 986 N N . TYR A 1 115 ? 0.061 6.528 -13.288 1.00 51.34 115 TYR A N 1
ATOM 987 C CA . TYR A 1 115 ? -0.902 7.528 -12.828 1.00 51.34 115 TYR A CA 1
ATOM 988 C C . TYR A 1 115 ? -2.365 7.167 -13.115 1.00 51.34 115 TYR A C 1
ATOM 990 O O . TYR A 1 115 ? -2.671 6.297 -13.913 1.00 51.34 115 TYR A O 1
ATOM 998 N N . SER A 1 116 ? -3.263 7.858 -12.420 1.00 43.59 116 SER A N 1
ATOM 999 C CA . SER A 1 116 ? -4.731 7.824 -12.497 1.00 43.59 116 SER A CA 1
ATOM 1000 C C . SER A 1 116 ? -5.349 7.750 -13.913 1.00 43.59 116 SER A C 1
ATOM 1002 O O . SER A 1 116 ? -4.798 8.265 -14.880 1.00 43.59 116 SER A O 1
ATOM 1004 N N . TYR A 1 117 ? -6.567 7.192 -13.991 1.00 44.78 117 TYR A N 1
ATOM 1005 C CA . TYR A 1 117 ? -7.428 7.047 -15.180 1.00 44.78 117 TYR A CA 1
ATOM 1006 C C . TYR A 1 117 ? -7.746 8.346 -15.953 1.00 44.78 117 TYR A C 1
ATOM 1008 O O . TYR A 1 117 ? -8.376 8.259 -17.003 1.00 44.78 117 TYR A O 1
ATOM 1016 N N . ALA A 1 118 ? -7.380 9.531 -15.452 1.00 37.66 118 ALA A N 1
ATOM 1017 C CA . ALA A 1 118 ? -7.961 10.780 -15.940 1.00 37.66 118 ALA A CA 1
ATOM 1018 C C . ALA A 1 118 ? -7.139 11.559 -16.974 1.00 37.66 118 ALA A C 1
ATOM 1020 O O . ALA A 1 118 ? -7.766 12.109 -17.861 1.00 37.66 118 ALA A O 1
ATOM 1021 N N . ASP A 1 119 ? -5.803 11.602 -16.955 1.00 37.72 119 ASP A N 1
ATOM 1022 C CA . ASP A 1 119 ? -5.095 12.470 -17.908 1.00 37.72 119 ASP A CA 1
ATOM 1023 C C . ASP A 1 119 ? -3.689 11.980 -18.255 1.00 37.72 119 ASP A C 1
ATOM 1025 O O . ASP A 1 119 ? -2.856 11.708 -17.392 1.00 37.72 119 ASP A O 1
ATOM 1029 N N . SER A 1 120 ? -3.410 11.954 -19.559 1.00 38.31 120 SER A N 1
ATOM 1030 C CA . SER A 1 120 ? -2.088 11.799 -20.181 1.00 38.31 120 SER A CA 1
ATOM 1031 C C . SER A 1 120 ? -1.399 10.426 -20.064 1.00 38.31 120 SER A C 1
ATOM 1033 O O . SER A 1 120 ? -0.450 10.212 -19.321 1.00 38.31 120 SER A O 1
ATOM 1035 N N . GLY A 1 121 ? -1.782 9.514 -20.962 1.00 39.44 121 GLY A N 1
ATOM 1036 C CA . GLY A 1 121 ? -0.848 8.519 -21.497 1.00 39.44 121 GLY A CA 1
ATOM 1037 C C . GLY A 1 121 ? -0.646 7.247 -20.666 1.00 39.44 121 GLY A C 1
ATOM 1038 O O . GLY A 1 121 ? -0.138 7.262 -19.557 1.00 39.44 121 GLY A O 1
ATOM 1039 N N . ARG A 1 122 ? -0.987 6.111 -21.290 1.00 42.75 122 ARG A N 1
ATOM 1040 C CA . ARG A 1 122 ? -0.543 4.734 -20.986 1.00 42.75 122 ARG A CA 1
ATOM 1041 C C . ARG A 1 122 ? -0.208 4.460 -19.514 1.00 42.75 122 ARG A C 1
ATOM 1043 O O . ARG A 1 122 ? 0.948 4.230 -19.162 1.00 42.75 122 ARG A O 1
ATOM 1050 N N . VAL A 1 123 ? -1.250 4.354 -18.698 1.00 52.41 123 VAL A N 1
ATOM 1051 C CA . VAL A 1 123 ? -1.168 3.800 -17.346 1.00 52.41 123 VAL A CA 1
ATOM 1052 C C . VAL A 1 123 ? -0.849 2.309 -17.456 1.00 52.41 123 VAL A C 1
ATOM 1054 O O . VAL A 1 123 ? -1.735 1.475 -17.619 1.00 52.41 123 VAL A O 1
ATOM 1057 N N . ALA A 1 124 ? 0.434 1.956 -17.446 1.00 53.84 124 ALA A N 1
ATOM 1058 C CA . ALA A 1 124 ? 0.874 0.641 -17.911 1.00 53.84 124 ALA A CA 1
ATOM 1059 C C . ALA A 1 124 ? 0.306 -0.539 -17.095 1.00 53.84 124 ALA A C 1
ATOM 1061 O O . ALA A 1 124 ? 0.275 -1.665 -17.597 1.00 53.84 124 ALA A O 1
ATOM 1062 N N . CYS A 1 125 ? -0.127 -0.322 -15.843 1.00 63.25 125 CYS A N 1
ATOM 1063 C CA . CYS A 1 125 ? -0.431 -1.435 -14.936 1.00 63.25 125 CYS A CA 1
ATOM 1064 C C . CYS A 1 125 ? -1.609 -1.244 -13.961 1.00 63.25 125 CYS A C 1
ATOM 1066 O O . CYS A 1 125 ? -1.976 -2.209 -13.290 1.00 63.25 125 CYS A O 1
ATOM 1068 N N . LEU A 1 126 ? -2.236 -0.066 -13.871 1.00 65.56 126 LEU A N 1
ATOM 1069 C CA . LEU A 1 126 ? -3.279 0.188 -12.861 1.00 65.56 126 LEU A CA 1
ATOM 1070 C C . LEU A 1 126 ? -4.568 -0.607 -13.146 1.00 65.56 126 LEU A C 1
ATOM 1072 O O . LEU A 1 126 ? -5.173 -1.145 -12.219 1.00 65.56 126 LEU A O 1
ATOM 1076 N N . ASP A 1 127 ? -4.904 -0.825 -14.421 1.00 70.31 127 ASP A N 1
ATOM 1077 C CA . ASP A 1 127 ? -5.980 -1.738 -14.843 1.00 70.31 127 ASP A CA 1
ATOM 1078 C C . ASP A 1 127 ? -5.721 -3.182 -14.401 1.00 70.31 127 ASP A C 1
ATOM 1080 O O . ASP A 1 127 ? -6.623 -3.886 -13.945 1.00 70.31 127 ASP A O 1
ATOM 1084 N N . LYS A 1 128 ? -4.464 -3.636 -14.486 1.00 79.00 128 LYS A N 1
ATOM 1085 C CA . LYS A 1 128 ? -4.084 -4.999 -14.093 1.00 79.00 128 LYS A CA 1
ATOM 1086 C C . LYS A 1 128 ? -4.179 -5.191 -12.582 1.00 79.00 128 LYS A C 1
ATOM 1088 O O . LYS A 1 128 ? -4.664 -6.232 -12.140 1.00 79.00 128 LYS A O 1
ATOM 1093 N N . ILE A 1 129 ? -3.772 -4.188 -11.801 1.00 84.06 129 ILE A N 1
ATOM 1094 C CA . ILE A 1 129 ? -3.962 -4.175 -10.344 1.00 84.06 129 ILE A CA 1
ATOM 1095 C C . ILE A 1 129 ? -5.457 -4.185 -10.018 1.00 84.06 129 ILE A C 1
ATOM 1097 O O . ILE A 1 129 ? -5.901 -4.999 -9.214 1.00 84.06 129 ILE A O 1
ATOM 1101 N N . ASN A 1 130 ? -6.254 -3.340 -10.678 1.00 84.38 130 ASN A N 1
ATOM 1102 C CA . ASN A 1 130 ? -7.689 -3.251 -10.430 1.00 84.38 130 ASN A CA 1
ATOM 1103 C C . ASN A 1 130 ? -8.423 -4.572 -10.714 1.00 84.38 130 ASN A C 1
ATOM 1105 O O . ASN A 1 130 ? -9.294 -4.954 -9.931 1.00 84.38 130 ASN A O 1
ATOM 1109 N N . ASN A 1 131 ? -8.045 -5.286 -11.778 1.00 84.50 131 ASN A N 1
ATOM 1110 C CA . ASN A 1 131 ? -8.639 -6.576 -12.142 1.00 84.50 131 ASN A CA 1
ATOM 1111 C C . ASN A 1 131 ? -8.295 -7.701 -11.159 1.00 84.50 131 ASN A C 1
ATOM 1113 O O . ASN A 1 131 ? -9.078 -8.630 -10.999 1.00 84.50 131 ASN A O 1
ATOM 1117 N N . ARG A 1 132 ? -7.135 -7.629 -10.497 1.00 87.69 132 ARG A N 1
ATOM 1118 C CA . ARG A 1 132 ? -6.686 -8.639 -9.520 1.00 87.69 132 ARG A CA 1
ATOM 1119 C C . ARG A 1 132 ? -6.948 -8.242 -8.069 1.00 87.69 132 ARG A C 1
ATOM 1121 O O . ARG A 1 132 ? -6.610 -8.979 -7.147 1.00 87.69 132 ARG A O 1
ATOM 1128 N N . TRP A 1 133 ? -7.525 -7.067 -7.853 1.00 91.50 133 TRP A N 1
ATOM 1129 C CA . TRP A 1 133 ? -7.848 -6.581 -6.525 1.00 91.50 133 TRP A CA 1
ATOM 1130 C C . TRP A 1 133 ? -9.018 -7.365 -5.931 1.00 91.50 133 TRP A C 1
ATOM 1132 O O . TRP A 1 133 ? -10.073 -7.467 -6.559 1.00 91.50 133 TRP A O 1
ATOM 1142 N N . ASN A 1 134 ? -8.868 -7.858 -4.702 1.00 92.19 134 ASN A N 1
ATOM 1143 C CA . ASN A 1 134 ? -9.950 -8.515 -3.985 1.00 92.19 134 ASN A CA 1
ATOM 1144 C C . ASN A 1 134 ? -11.072 -7.503 -3.692 1.00 92.19 134 ASN A C 1
ATOM 1146 O O . ASN A 1 134 ? -10.923 -6.587 -2.878 1.00 92.19 134 ASN A O 1
ATOM 1150 N N . LYS A 1 135 ? -12.208 -7.673 -4.375 1.00 91.50 135 LYS A N 1
ATOM 1151 C CA . LYS A 1 135 ? -13.368 -6.775 -4.277 1.00 91.50 135 LYS A CA 1
ATOM 1152 C C . LYS A 1 135 ? -14.176 -6.956 -2.994 1.00 91.50 135 LYS A C 1
ATOM 1154 O O . LYS A 1 135 ? -15.020 -6.115 -2.715 1.00 91.50 135 LYS A O 1
ATOM 1159 N N . GLU A 1 136 ? -13.884 -7.980 -2.194 1.00 93.88 136 GLU A N 1
ATOM 1160 C CA . GLU A 1 136 ? -14.443 -8.152 -0.846 1.00 93.88 136 GLU A CA 1
ATOM 1161 C C . GLU A 1 136 ? -13.748 -7.249 0.186 1.00 93.88 136 GLU A C 1
ATOM 1163 O O . GLU A 1 136 ? -14.193 -7.150 1.325 1.00 93.88 136 GLU A O 1
ATOM 1168 N N . GLY A 1 137 ? -12.661 -6.565 -0.197 1.00 92.56 137 GLY A N 1
ATOM 1169 C CA . GLY A 1 137 ? -11.930 -5.660 0.687 1.00 92.56 137 GLY A CA 1
ATOM 1170 C C . GLY A 1 137 ? -10.885 -6.347 1.567 1.00 92.56 137 GLY A C 1
ATOM 1171 O O . GLY A 1 137 ? -10.385 -5.732 2.512 1.00 92.56 137 GLY A O 1
ATOM 1172 N N . ARG A 1 138 ? -10.525 -7.598 1.253 1.00 94.94 138 ARG A N 1
ATOM 1173 C CA . ARG A 1 138 ? -9.501 -8.366 1.982 1.00 94.94 138 ARG A CA 1
ATOM 1174 C C . ARG A 1 138 ? -8.068 -8.044 1.561 1.00 94.94 138 ARG A C 1
ATOM 1176 O O . ARG A 1 138 ? -7.135 -8.499 2.210 1.00 94.94 138 ARG A O 1
ATOM 1183 N N . HIS A 1 139 ? -7.876 -7.270 0.495 1.00 95.12 139 HIS A N 1
ATOM 1184 C CA . HIS A 1 139 ? -6.574 -6.693 0.152 1.00 95.12 139 HIS A CA 1
ATOM 1185 C C . HIS A 1 139 ? -6.384 -5.338 0.828 1.00 95.12 139 HIS A C 1
ATOM 1187 O O . HIS A 1 139 ? -7.359 -4.650 1.138 1.00 95.12 139 HIS A O 1
ATOM 1193 N N . GLY A 1 140 ? -5.123 -4.946 1.008 1.00 94.44 140 GLY A N 1
ATOM 1194 C CA . GLY A 1 140 ? -4.748 -3.657 1.588 1.00 94.44 140 GLY A CA 1
ATOM 1195 C C . GLY A 1 140 ? -3.458 -3.074 1.013 1.00 94.44 140 GLY A C 1
ATOM 1196 O O . GLY A 1 140 ? -2.986 -3.525 -0.032 1.00 94.44 140 GLY A O 1
ATOM 1197 N N . ILE A 1 141 ? -2.877 -2.085 1.689 1.00 93.31 141 ILE A N 1
ATOM 1198 C CA . ILE A 1 141 ? -1.723 -1.305 1.214 1.00 93.31 141 ILE A CA 1
ATOM 1199 C C . ILE A 1 141 ? -0.524 -2.215 0.932 1.00 93.31 141 ILE A C 1
ATOM 1201 O O . ILE A 1 141 ? 0.118 -2.071 -0.105 1.00 93.31 141 ILE A O 1
ATOM 1205 N N . ALA A 1 142 ? -0.263 -3.202 1.793 1.00 91.62 142 ALA A N 1
ATOM 1206 C CA . ALA A 1 142 ? 0.809 -4.177 1.580 1.00 91.62 142 ALA A CA 1
ATOM 1207 C C . ALA A 1 142 ? 0.640 -4.953 0.256 1.00 91.62 142 ALA A C 1
ATOM 1209 O O . ALA A 1 142 ? 1.566 -5.029 -0.550 1.00 91.62 142 ALA A O 1
ATOM 1210 N N . HIS A 1 143 ? -0.568 -5.447 -0.028 1.00 91.12 143 HIS A N 1
ATOM 1211 C CA . HIS A 1 143 ? -0.864 -6.149 -1.283 1.00 91.12 143 HIS A CA 1
ATOM 1212 C C . HIS A 1 143 ? -0.700 -5.218 -2.486 1.00 91.12 143 HIS A C 1
ATOM 1214 O O . HIS A 1 143 ? -0.138 -5.608 -3.507 1.00 91.12 143 HIS A O 1
ATOM 1220 N N . PHE A 1 144 ? -1.167 -3.972 -2.360 1.00 90.56 144 PHE A N 1
ATOM 1221 C CA . PHE A 1 144 ? -1.010 -2.963 -3.401 1.00 90.56 144 PHE A CA 1
ATOM 1222 C C . PHE A 1 144 ? 0.467 -2.692 -3.709 1.00 90.56 144 PHE A C 1
ATOM 1224 O O . PHE A 1 144 ? 0.852 -2.719 -4.873 1.00 90.56 144 PHE A O 1
ATOM 1231 N N . LEU A 1 145 ? 1.302 -2.501 -2.684 1.00 87.62 145 LEU A N 1
ATOM 1232 C CA . LEU A 1 145 ? 2.746 -2.299 -2.830 1.00 87.62 145 LEU A CA 1
ATOM 1233 C C . LEU A 1 145 ? 3.442 -3.509 -3.465 1.00 87.62 145 LEU A C 1
ATOM 1235 O O . LEU A 1 145 ? 4.299 -3.334 -4.331 1.00 87.62 145 LEU A O 1
ATOM 1239 N N . ALA A 1 146 ? 3.062 -4.727 -3.074 1.00 85.56 146 ALA A N 1
ATOM 1240 C CA . ALA A 1 146 ? 3.593 -5.951 -3.668 1.00 85.56 146 ALA A CA 1
ATOM 1241 C C . ALA A 1 146 ? 3.240 -6.049 -5.165 1.00 85.56 146 ALA A C 1
ATOM 1243 O O . ALA A 1 146 ? 4.123 -6.262 -5.999 1.00 85.56 146 ALA A O 1
ATOM 1244 N N . MET A 1 147 ? 1.974 -5.801 -5.525 1.00 85.38 147 MET A N 1
ATOM 1245 C CA . MET A 1 147 ? 1.531 -5.759 -6.923 1.00 85.38 147 MET A CA 1
ATOM 1246 C C . MET A 1 147 ? 2.222 -4.641 -7.710 1.00 85.38 147 MET A C 1
ATOM 1248 O O . MET A 1 147 ? 2.657 -4.868 -8.837 1.00 85.38 147 MET A O 1
ATOM 1252 N N . LEU A 1 148 ? 2.345 -3.445 -7.130 1.00 82.31 148 LEU A N 1
ATOM 1253 C CA . LEU A 1 148 ? 2.997 -2.299 -7.761 1.00 82.31 148 LEU A CA 1
ATOM 1254 C C . LEU A 1 148 ? 4.466 -2.603 -8.072 1.00 82.31 148 LEU A C 1
ATOM 1256 O O . LEU A 1 148 ? 4.917 -2.347 -9.189 1.00 82.31 148 LEU A O 1
ATOM 1260 N N . GLY A 1 149 ? 5.187 -3.207 -7.125 1.00 79.06 149 GLY A N 1
ATOM 1261 C CA . GLY A 1 149 ? 6.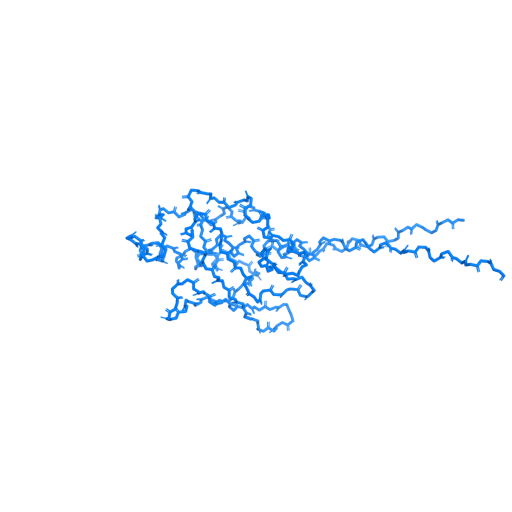566 -3.650 -7.323 1.00 79.06 149 GLY A CA 1
ATOM 1262 C C . GLY A 1 149 ? 6.685 -4.697 -8.433 1.00 79.06 149 GLY A C 1
ATOM 1263 O O . GLY A 1 149 ? 7.498 -4.537 -9.343 1.00 79.06 149 GLY A O 1
ATOM 1264 N N . TYR A 1 150 ? 5.826 -5.721 -8.416 1.00 78.50 150 TYR A N 1
ATOM 1265 C CA . TYR A 1 150 ? 5.792 -6.767 -9.444 1.00 78.50 150 TYR A CA 1
ATOM 1266 C C . TYR A 1 150 ? 5.526 -6.206 -10.848 1.00 78.50 150 TYR A C 1
ATOM 1268 O O . TYR A 1 150 ? 6.229 -6.519 -11.807 1.00 78.50 150 TYR A O 1
ATOM 1276 N N . TYR A 1 151 ? 4.533 -5.333 -10.992 1.00 78.19 151 TYR A N 1
ATOM 1277 C CA . TYR A 1 151 ? 4.208 -4.756 -12.292 1.00 78.19 151 TYR A CA 1
ATOM 1278 C C . TYR A 1 151 ? 5.247 -3.738 -12.771 1.00 78.19 151 TYR A C 1
ATOM 1280 O O . TYR A 1 151 ? 5.523 -3.673 -13.968 1.00 78.19 151 TYR A O 1
ATOM 1288 N N . THR A 1 152 ? 5.880 -3.005 -11.852 1.00 74.88 152 THR A N 1
ATOM 1289 C CA . THR A 1 152 ? 7.037 -2.158 -12.176 1.00 74.88 152 THR A CA 1
ATOM 1290 C C . THR A 1 152 ? 8.185 -3.003 -12.724 1.00 74.88 152 THR A C 1
ATOM 1292 O O . THR A 1 152 ? 8.774 -2.657 -13.749 1.00 74.88 152 THR A O 1
ATOM 1295 N N . ALA A 1 153 ? 8.468 -4.142 -12.088 1.00 72.81 153 ALA A N 1
ATOM 1296 C CA . ALA A 1 153 ? 9.471 -5.088 -12.556 1.00 72.81 153 ALA A CA 1
ATOM 1297 C C . ALA A 1 153 ? 9.179 -5.599 -13.971 1.00 72.81 153 ALA A C 1
ATOM 1299 O O . ALA A 1 153 ? 10.057 -5.602 -14.833 1.00 72.81 153 ALA A O 1
ATOM 1300 N N . LEU A 1 154 ? 7.930 -5.996 -14.228 1.00 72.88 154 LEU A N 1
ATOM 1301 C CA . LEU A 1 154 ? 7.518 -6.466 -15.547 1.00 72.88 154 LEU A CA 1
ATOM 1302 C C . LEU A 1 154 ? 7.661 -5.379 -16.611 1.00 72.88 154 LEU A C 1
ATOM 1304 O O . LEU A 1 154 ? 8.270 -5.638 -17.644 1.00 72.88 154 LEU A O 1
ATOM 1308 N N . ALA A 1 155 ? 7.161 -4.166 -16.351 1.00 70.00 155 ALA A N 1
ATOM 1309 C CA . ALA A 1 155 ? 7.241 -3.044 -17.291 1.00 70.00 155 ALA A CA 1
ATOM 1310 C C . ALA A 1 155 ? 8.690 -2.679 -17.658 1.00 70.00 155 ALA A C 1
ATOM 1312 O O . ALA A 1 155 ? 8.964 -2.176 -18.751 1.00 70.00 155 ALA A O 1
ATOM 1313 N N . ARG A 1 156 ? 9.628 -2.950 -16.747 1.00 66.75 156 ARG A N 1
ATOM 1314 C CA . ARG A 1 156 ? 11.055 -2.725 -16.946 1.00 66.75 156 ARG A CA 1
ATOM 1315 C C . ARG A 1 156 ? 11.719 -3.768 -17.844 1.00 66.75 156 ARG A C 1
ATOM 1317 O O . ARG A 1 156 ? 12.549 -3.400 -18.673 1.00 66.75 156 ARG A O 1
ATOM 1324 N N . TYR A 1 157 ? 11.384 -5.046 -17.676 1.00 61.94 157 TYR A N 1
ATOM 1325 C CA . TYR A 1 157 ? 12.061 -6.151 -18.370 1.00 61.94 157 TYR A CA 1
ATOM 1326 C C . TYR A 1 157 ? 11.279 -6.717 -19.560 1.00 61.94 157 TYR A C 1
ATOM 1328 O O . TYR A 1 157 ? 11.816 -7.521 -20.325 1.00 61.94 157 TYR A O 1
ATOM 1336 N N . SER A 1 158 ? 10.039 -6.270 -19.781 1.00 53.22 158 SER A N 1
ATOM 1337 C CA . SER A 1 158 ? 9.301 -6.540 -21.011 1.00 53.22 158 SER A CA 1
ATOM 1338 C C . SER A 1 158 ? 9.913 -5.759 -22.184 1.00 53.22 158 SER A C 1
ATOM 1340 O O . SER A 1 158 ? 9.749 -4.548 -22.313 1.00 53.22 158 SER A O 1
ATOM 1342 N N . VAL A 1 159 ? 10.660 -6.498 -23.005 1.00 40.38 159 VAL A N 1
ATOM 1343 C CA . VAL A 1 159 ? 11.256 -6.207 -24.321 1.00 40.38 159 VAL A CA 1
ATOM 1344 C C . VAL A 1 159 ? 10.764 -4.917 -25.011 1.00 40.38 159 VAL A C 1
ATOM 1346 O O . VAL A 1 159 ? 9.629 -4.831 -25.476 1.00 40.38 159 VAL A O 1
ATOM 1349 N N . ASN A 1 160 ? 11.663 -3.941 -25.206 1.00 37.50 160 ASN A N 1
ATOM 1350 C CA . ASN A 1 160 ? 11.468 -2.878 -26.202 1.00 37.50 160 ASN A CA 1
ATOM 1351 C C . ASN A 1 160 ? 11.620 -3.482 -27.610 1.00 37.50 160 ASN A C 1
ATOM 1353 O O . ASN A 1 160 ? 12.731 -3.564 -28.136 1.00 37.50 160 ASN A O 1
ATOM 1357 N N . ILE A 1 161 ? 10.518 -3.863 -28.257 1.00 36.59 161 ILE A N 1
ATOM 1358 C CA . ILE A 1 161 ? 10.528 -4.141 -29.699 1.00 36.59 161 ILE A CA 1
ATOM 1359 C C . ILE A 1 161 ? 10.592 -2.787 -30.418 1.00 36.59 161 ILE A C 1
ATOM 1361 O O . ILE A 1 161 ? 9.573 -2.154 -30.686 1.00 36.59 161 ILE A O 1
ATOM 1365 N N . ARG A 1 162 ? 11.804 -2.295 -30.703 1.00 36.91 162 ARG A N 1
ATOM 1366 C CA . ARG A 1 162 ? 11.977 -1.179 -31.642 1.00 36.91 162 ARG A CA 1
ATOM 1367 C C . ARG A 1 162 ? 11.744 -1.715 -33.050 1.00 36.91 162 ARG A C 1
ATOM 1369 O O . ARG A 1 162 ? 12.637 -2.321 -33.636 1.00 36.91 162 ARG A O 1
ATOM 1376 N N . THR A 1 163 ? 10.578 -1.450 -33.625 1.00 38.69 163 THR A N 1
ATOM 1377 C CA . THR A 1 163 ? 10.412 -1.510 -35.077 1.00 38.69 163 THR A CA 1
ATOM 1378 C C . THR A 1 163 ? 11.318 -0.442 -35.686 1.00 38.69 163 THR A C 1
ATOM 1380 O O . THR A 1 163 ? 11.031 0.753 -35.622 1.00 38.69 163 THR A O 1
ATOM 1383 N N . LYS A 1 164 ? 12.458 -0.849 -36.260 1.00 39.12 164 LYS A N 1
ATOM 1384 C CA . LYS A 1 164 ? 13.186 0.024 -37.186 1.00 39.12 164 LYS A CA 1
ATOM 1385 C C . LYS A 1 164 ? 12.244 0.248 -38.367 1.00 39.12 164 LYS A C 1
ATOM 1387 O O . LYS A 1 164 ? 12.082 -0.641 -39.197 1.00 39.12 164 LYS A O 1
ATOM 1392 N N . TYR A 1 165 ? 11.595 1.410 -38.429 1.00 44.44 165 TYR A N 1
ATOM 1393 C CA . TYR A 1 165 ? 10.932 1.840 -39.654 1.00 44.44 165 TYR A CA 1
ATOM 1394 C C . TYR A 1 165 ? 11.964 1.755 -40.779 1.00 44.44 165 TYR A C 1
ATOM 1396 O O . TYR A 1 165 ? 12.996 2.430 -40.742 1.00 44.44 165 TYR A O 1
ATOM 1404 N N . ARG A 1 166 ? 11.704 0.887 -41.760 1.00 43.34 166 ARG A N 1
ATOM 1405 C CA . ARG A 1 166 ? 12.471 0.811 -43.001 1.00 43.34 166 ARG A CA 1
ATOM 1406 C C . ARG A 1 166 ? 12.305 2.187 -43.651 1.00 43.34 166 ARG A C 1
ATOM 1408 O O . ARG A 1 166 ? 11.239 2.480 -44.188 1.00 43.34 166 ARG A O 1
ATOM 1415 N N . ARG A 1 167 ? 13.306 3.072 -43.548 1.00 44.94 167 ARG A N 1
ATOM 1416 C CA . ARG A 1 167 ? 13.344 4.289 -44.370 1.00 44.94 167 ARG A CA 1
ATOM 1417 C C . ARG A 1 167 ? 13.301 3.799 -45.814 1.00 44.94 167 ARG A C 1
ATOM 1419 O O . ARG A 1 167 ? 14.290 3.267 -46.310 1.00 44.94 167 ARG A O 1
ATOM 1426 N N . ARG A 1 168 ? 12.143 3.909 -46.471 1.00 46.28 168 ARG A N 1
ATOM 1427 C CA . ARG A 1 168 ? 12.067 3.769 -47.924 1.00 46.28 168 ARG A CA 1
ATOM 1428 C C . ARG A 1 168 ? 12.939 4.886 -48.479 1.00 46.28 168 ARG A C 1
ATOM 1430 O O . ARG A 1 168 ? 12.568 6.053 -48.391 1.00 46.28 168 ARG A O 1
ATOM 1437 N N . SER A 1 169 ? 14.116 4.521 -48.976 1.00 45.38 169 SER A N 1
ATOM 1438 C CA . SER A 1 169 ? 14.903 5.388 -49.841 1.00 45.38 169 SER A CA 1
ATOM 1439 C C . SER A 1 169 ? 13.973 5.859 -50.958 1.00 45.38 169 SER A C 1
ATOM 1441 O O . SER A 1 169 ? 13.462 5.043 -51.731 1.00 45.38 169 SER A O 1
ATOM 1443 N N . LYS A 1 170 ? 13.668 7.160 -50.989 1.00 49.41 170 LYS A N 1
ATOM 1444 C CA . LYS A 1 170 ? 13.080 7.777 -52.173 1.00 49.41 170 LYS A CA 1
ATOM 1445 C C . LYS A 1 170 ? 14.171 7.724 -53.238 1.00 49.41 170 LYS A C 1
ATOM 1447 O O . LYS A 1 170 ? 15.095 8.526 -53.196 1.00 49.41 170 LYS A O 1
ATOM 1452 N N . ARG A 1 171 ? 14.066 6.770 -54.165 1.00 46.00 171 ARG A N 1
ATOM 1453 C CA . ARG A 1 171 ? 14.738 6.876 -55.461 1.00 46.00 171 ARG A CA 1
ATOM 1454 C C . ARG A 1 171 ? 14.146 8.087 -56.187 1.00 46.00 171 ARG A C 1
ATOM 1456 O O . ARG A 1 171 ? 12.955 8.074 -56.499 1.00 46.00 171 ARG A O 1
ATOM 1463 N N . LYS A 1 172 ? 14.966 9.104 -56.417 1.00 42.53 172 LYS A N 1
ATOM 1464 C CA . LYS A 1 172 ? 14.925 9.968 -57.594 1.00 42.53 172 LYS A CA 1
ATOM 1465 C C . LYS A 1 172 ? 16.362 10.216 -58.009 1.00 42.53 172 LYS A C 1
ATOM 1467 O O . LYS A 1 172 ? 17.171 10.452 -57.087 1.00 42.53 172 LYS A O 1
#

Radius of gyration: 19.57 Å; chains: 1; bounding box: 37×32×71 Å